Protein AF-A0A1B6YHH7-F1 (afdb_monomer_lite)

Sequence (111 aa):
MSAKMNKKPECFLWVDATYLRETAQTIGWHLHACLFELTMHTAETIGTIGFDQAVEMLARALETDRASARRAVLDLLDRGQLSREGDLLTLTAFGTSIVPDYSDWEPSLSA

Foldseek 3Di:
DDDPDPDDQDWDKAAAPVCLVVVCVVLHVVLSVLLVQLLVVCLVVQQKDFLQRSLVSCCVVVVHDSVVSNVSSVSCCVVVQWDDDPRMIGGPCRPPRIDTDRPVDDPPPDD

Structure (mmCIF, N/CA/C/O backbone):
data_AF-A0A1B6YHH7-F1
#
_entry.id   AF-A0A1B6YHH7-F1
#
loop_
_atom_site.group_PDB
_atom_site.id
_atom_site.type_symbol
_atom_site.label_atom_id
_atom_site.label_alt_id
_atom_site.label_comp_id
_atom_site.label_asym_id
_atom_site.label_entity_id
_atom_site.label_seq_id
_atom_site.pdbx_PDB_ins_code
_atom_site.Cartn_x
_atom_site.Cartn_y
_atom_site.Cartn_z
_atom_site.occupancy
_atom_site.B_iso_or_equiv
_atom_site.auth_seq_id
_atom_site.auth_comp_id
_atom_site.auth_asym_id
_atom_site.auth_atom_id
_atom_site.pdbx_PDB_model_num
ATOM 1 N N . MET A 1 1 ? 5.716 32.116 36.144 1.00 38.84 1 MET A N 1
ATOM 2 C CA . MET A 1 1 ? 4.598 31.729 35.257 1.00 38.84 1 MET A CA 1
ATOM 3 C C . MET A 1 1 ? 5.119 31.763 33.832 1.00 38.84 1 MET A C 1
ATOM 5 O O . MET A 1 1 ? 5.308 32.849 33.310 1.00 38.84 1 MET A O 1
ATOM 9 N N . SER A 1 2 ? 5.449 30.608 33.254 1.00 40.00 2 SER A N 1
ATOM 10 C CA . SER A 1 2 ? 5.831 30.506 31.840 1.00 40.00 2 SER A CA 1
ATOM 11 C C . SER A 1 2 ? 4.795 29.637 31.135 1.00 40.00 2 SER A C 1
ATOM 13 O O . SER A 1 2 ? 4.318 28.662 31.717 1.00 40.00 2 SER A O 1
ATOM 15 N N . ALA A 1 3 ? 4.368 30.081 29.959 1.00 43.94 3 ALA A N 1
ATOM 16 C CA . ALA A 1 3 ? 3.183 29.628 29.246 1.00 43.94 3 ALA A CA 1
ATOM 17 C C . ALA A 1 3 ? 3.141 28.101 29.052 1.00 43.94 3 ALA A C 1
ATOM 19 O O . ALA A 1 3 ? 4.078 27.516 28.512 1.00 43.94 3 ALA A O 1
ATOM 20 N N . LYS A 1 4 ? 2.027 27.460 29.442 1.00 49.53 4 LYS A N 1
ATOM 21 C CA . LYS A 1 4 ? 1.703 26.103 28.985 1.00 49.53 4 LYS A CA 1
ATOM 22 C C . LYS A 1 4 ? 1.460 26.186 27.481 1.00 49.53 4 LYS A C 1
ATOM 24 O O . LYS A 1 4 ? 0.471 26.753 27.025 1.00 49.53 4 LYS A O 1
ATOM 29 N N . MET A 1 5 ? 2.431 25.705 26.723 1.00 46.75 5 MET A N 1
ATOM 30 C CA . MET A 1 5 ? 2.416 25.702 25.272 1.00 46.75 5 MET A CA 1
ATOM 31 C C . MET A 1 5 ? 1.334 24.713 24.810 1.00 46.75 5 MET A C 1
ATOM 33 O O . MET A 1 5 ? 1.474 23.512 25.013 1.00 46.75 5 MET A O 1
ATOM 37 N N . ASN A 1 6 ? 0.255 25.224 24.209 1.00 52.47 6 ASN A N 1
ATOM 38 C CA . ASN A 1 6 ? -0.757 24.457 23.469 1.00 52.47 6 ASN A CA 1
ATOM 39 C C . ASN A 1 6 ? -0.134 23.840 22.197 1.00 52.47 6 ASN A C 1
ATOM 41 O O . ASN A 1 6 ? -0.514 24.185 21.077 1.00 52.47 6 ASN A O 1
ATOM 45 N N . LYS A 1 7 ? 0.868 22.968 22.333 1.00 59.38 7 LYS A N 1
ATOM 46 C CA . LYS A 1 7 ? 1.311 22.135 21.216 1.00 59.38 7 LYS A CA 1
ATOM 47 C C . LYS A 1 7 ? 0.377 20.933 21.146 1.00 59.38 7 LYS A C 1
ATOM 49 O O . LYS A 1 7 ? 0.243 20.202 22.122 1.00 59.38 7 LYS A O 1
ATOM 54 N N . LYS A 1 8 ? -0.301 20.766 20.007 1.00 57.84 8 LYS A N 1
ATOM 55 C CA . LYS A 1 8 ? -0.976 19.501 19.695 1.00 57.84 8 LYS A CA 1
ATOM 56 C C . LYS A 1 8 ? 0.068 18.378 19.813 1.00 57.84 8 LYS A C 1
ATOM 58 O O . LYS A 1 8 ? 1.195 18.617 19.374 1.00 57.84 8 LYS A O 1
ATOM 63 N N . PRO A 1 9 ? -0.270 17.223 20.409 1.00 59.50 9 PRO A N 1
ATOM 64 C CA . PRO A 1 9 ? 0.659 16.104 20.478 1.00 59.50 9 PRO A CA 1
ATOM 65 C C . PRO A 1 9 ? 1.093 15.736 19.057 1.00 59.50 9 PRO A C 1
ATOM 67 O O . PRO A 1 9 ? 0.257 15.617 18.158 1.00 59.50 9 PRO A O 1
ATOM 70 N N . GLU A 1 10 ? 2.404 15.652 18.852 1.00 62.56 10 GLU A N 1
ATOM 71 C CA . GLU A 1 10 ? 2.978 15.216 17.585 1.00 62.56 10 GLU A CA 1
ATOM 72 C C . GLU A 1 10 ? 2.730 13.707 17.474 1.00 62.56 10 GLU A C 1
ATOM 74 O O . GLU A 1 10 ? 3.070 12.945 18.374 1.00 62.56 10 GLU A O 1
ATOM 79 N N . CYS A 1 11 ? 2.054 13.288 16.405 1.00 69.94 11 CYS A N 1
ATOM 80 C CA . CYS A 1 11 ? 1.825 11.875 16.134 1.00 69.94 11 CYS A CA 1
ATOM 81 C C . CYS A 1 11 ? 3.136 11.266 15.644 1.00 69.94 11 CYS A C 1
ATOM 83 O O . CYS A 1 11 ? 3.684 11.734 14.643 1.00 69.94 11 CYS A O 1
ATOM 85 N N . PHE A 1 12 ? 3.610 10.207 16.293 1.00 76.75 12 PHE A N 1
ATOM 86 C CA . PHE A 1 12 ? 4.689 9.389 15.754 1.00 76.75 12 PHE A CA 1
ATOM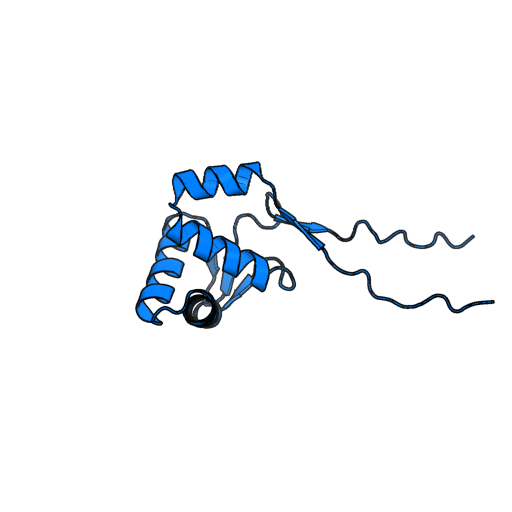 87 C C . PHE A 1 12 ? 4.122 8.058 15.267 1.00 76.75 12 PHE A C 1
ATOM 89 O O . PHE A 1 12 ? 3.170 7.522 15.827 1.00 76.75 12 PHE A O 1
ATOM 96 N N . LEU A 1 13 ? 4.652 7.548 14.157 1.00 82.44 13 LEU A N 1
ATOM 97 C CA . LEU A 1 13 ? 4.172 6.301 13.575 1.00 82.44 13 LEU A CA 1
ATOM 98 C C . LEU A 1 13 ? 5.010 5.147 14.122 1.00 82.44 13 LEU A C 1
ATOM 100 O O . LEU A 1 13 ? 6.193 5.030 13.799 1.00 82.44 13 LEU A O 1
ATOM 104 N N . TRP A 1 14 ? 4.404 4.297 14.945 1.00 87.31 14 TRP A N 1
ATOM 105 C CA . TRP A 1 14 ? 5.030 3.053 15.365 1.00 87.31 14 TRP A CA 1
ATOM 106 C C . TRP A 1 14 ? 4.828 1.986 14.288 1.00 87.31 14 TRP A C 1
ATOM 108 O O . TRP A 1 14 ? 3.718 1.800 13.785 1.00 87.31 14 TRP A O 1
ATOM 118 N N . VAL A 1 15 ? 5.902 1.278 13.937 1.00 89.12 15 VAL A N 1
ATOM 119 C CA . VAL A 1 15 ? 5.877 0.202 12.941 1.00 89.12 15 VAL A CA 1
ATOM 120 C C . VAL A 1 15 ? 6.618 -1.014 13.486 1.00 89.12 15 VAL A C 1
ATOM 122 O O . VAL A 1 15 ? 7.773 -0.909 13.905 1.00 89.12 15 VAL A O 1
ATOM 125 N N . ASP A 1 16 ? 5.975 -2.180 13.444 1.00 91.06 16 ASP A N 1
ATOM 126 C CA . ASP A 1 16 ? 6.583 -3.447 13.841 1.00 91.06 16 ASP A CA 1
ATOM 127 C C . ASP A 1 16 ? 7.704 -3.840 12.862 1.00 91.06 16 ASP A C 1
ATOM 129 O O . ASP A 1 16 ? 7.488 -4.106 11.675 1.00 91.06 16 ASP A O 1
ATOM 133 N N . ALA A 1 17 ? 8.932 -3.915 13.376 1.00 90.56 17 ALA A N 1
ATOM 134 C CA . ALA A 1 17 ? 10.104 -4.307 12.600 1.00 90.56 17 ALA A CA 1
ATOM 135 C C . ALA A 1 17 ? 10.016 -5.747 12.056 1.00 90.56 17 ALA A C 1
ATOM 137 O O . ALA A 1 17 ? 10.572 -6.043 10.994 1.00 90.56 17 ALA A O 1
ATOM 138 N N . THR A 1 18 ? 9.323 -6.647 12.760 1.00 92.88 18 THR A N 1
ATOM 139 C CA . THR A 1 18 ? 9.111 -8.034 12.320 1.00 92.88 18 THR A CA 1
ATOM 140 C C . THR A 1 18 ? 8.209 -8.061 11.097 1.00 92.88 18 THR A C 1
ATOM 142 O O . THR A 1 18 ? 8.575 -8.665 10.088 1.00 92.88 18 THR A O 1
ATOM 145 N N . TYR A 1 19 ? 7.102 -7.317 11.152 1.00 92.25 19 TYR A N 1
ATOM 146 C CA . TYR A 1 19 ? 6.188 -7.140 10.028 1.00 92.25 19 TYR A CA 1
ATOM 147 C C . TYR A 1 19 ? 6.903 -6.597 8.785 1.00 92.25 19 TYR A C 1
ATOM 149 O O . TYR A 1 19 ? 6.754 -7.170 7.705 1.00 92.25 19 TYR A O 1
ATOM 157 N N . LEU A 1 20 ? 7.729 -5.549 8.918 1.00 90.62 20 LEU A N 1
ATOM 158 C CA . LEU A 1 20 ? 8.488 -4.997 7.785 1.00 90.62 20 LEU A CA 1
ATOM 159 C C . LEU A 1 20 ? 9.380 -6.060 7.133 1.00 90.62 20 LEU A C 1
ATOM 161 O O . LEU A 1 20 ? 9.363 -6.253 5.916 1.00 90.62 20 LEU A O 1
ATOM 165 N N . ARG A 1 21 ? 10.133 -6.805 7.948 1.00 92.62 21 ARG A N 1
ATOM 166 C CA . ARG A 1 21 ? 11.041 -7.845 7.456 1.00 92.62 21 ARG A CA 1
ATOM 167 C C . ARG A 1 21 ? 10.294 -8.973 6.743 1.00 92.62 21 ARG A C 1
ATOM 169 O O . ARG A 1 21 ? 10.700 -9.379 5.656 1.00 92.62 21 ARG A O 1
ATOM 176 N N . GLU A 1 22 ? 9.237 -9.497 7.352 1.00 93.62 22 GLU A N 1
ATOM 177 C CA . GLU A 1 22 ? 8.463 -10.619 6.804 1.00 93.62 22 GLU A CA 1
ATOM 178 C C . GLU A 1 22 ? 7.715 -10.219 5.533 1.00 93.62 22 GLU A C 1
ATOM 180 O O . GLU A 1 22 ? 7.692 -10.966 4.548 1.00 93.62 22 GLU A O 1
ATOM 185 N N . THR A 1 23 ? 7.184 -8.999 5.506 1.00 93.81 23 THR A N 1
ATOM 186 C CA . THR A 1 23 ? 6.519 -8.454 4.326 1.00 93.81 23 THR A CA 1
ATOM 187 C C . THR A 1 23 ? 7.507 -8.322 3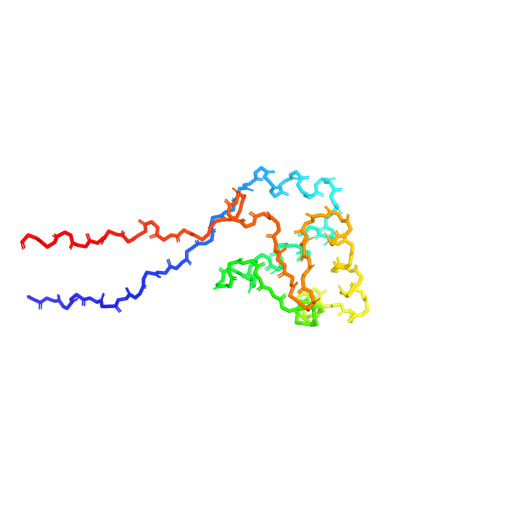.173 1.00 93.81 23 THR A C 1
ATOM 189 O O . THR A 1 23 ? 7.232 -8.829 2.087 1.00 93.81 23 THR A O 1
ATOM 192 N N . ALA A 1 24 ? 8.701 -7.760 3.404 1.00 94.19 24 ALA A N 1
ATOM 193 C CA . ALA A 1 24 ? 9.749 -7.661 2.383 1.00 94.19 24 ALA A CA 1
ATOM 194 C C . ALA A 1 24 ? 10.129 -9.019 1.773 1.00 94.19 24 ALA A C 1
ATOM 196 O O . ALA A 1 24 ? 10.304 -9.128 0.557 1.00 94.19 24 ALA A O 1
ATOM 197 N N . GLN A 1 25 ? 10.213 -10.064 2.601 1.00 95.12 25 GLN A N 1
ATOM 198 C CA . GLN A 1 25 ? 10.502 -11.431 2.155 1.00 95.12 25 GLN A CA 1
ATOM 199 C C . GLN A 1 25 ? 9.359 -12.041 1.333 1.00 95.12 25 GLN A C 1
ATOM 201 O O . GLN A 1 25 ? 9.612 -12.832 0.427 1.00 95.12 25 GLN A O 1
ATOM 206 N N . THR A 1 26 ? 8.115 -11.660 1.623 1.00 95.25 26 THR A N 1
ATOM 207 C CA . THR A 1 26 ? 6.914 -12.255 1.021 1.00 95.25 26 THR A CA 1
ATOM 208 C C . THR A 1 26 ? 6.520 -11.590 -0.297 1.00 95.25 26 THR A C 1
ATOM 210 O O . THR A 1 26 ? 6.182 -12.270 -1.270 1.00 95.25 26 THR A O 1
ATOM 213 N N . ILE A 1 27 ? 6.547 -10.256 -0.350 1.00 95.06 27 ILE A N 1
ATOM 214 C CA . ILE A 1 27 ? 6.085 -9.489 -1.519 1.00 95.06 27 ILE A CA 1
ATOM 215 C C . ILE A 1 27 ? 7.233 -9.011 -2.414 1.00 95.06 27 ILE A C 1
ATOM 217 O O . ILE A 1 27 ? 6.996 -8.549 -3.530 1.00 95.06 27 ILE A O 1
ATOM 221 N N . GLY A 1 28 ? 8.476 -9.172 -1.955 1.00 96.50 28 GLY A N 1
ATOM 222 C CA . GLY A 1 28 ? 9.676 -8.705 -2.634 1.00 96.50 28 GLY A CA 1
ATOM 223 C C . GLY A 1 28 ? 9.966 -7.224 -2.380 1.00 96.50 28 GLY A C 1
ATOM 224 O O . GLY A 1 28 ? 9.083 -6.424 -2.073 1.00 96.50 28 GLY A O 1
ATOM 225 N N . TRP A 1 29 ? 11.236 -6.848 -2.548 1.00 94.44 29 TRP A N 1
ATOM 226 C CA . TRP A 1 29 ? 11.748 -5.526 -2.168 1.00 94.44 29 TRP A CA 1
ATOM 227 C C . TRP A 1 29 ? 11.075 -4.351 -2.876 1.00 94.44 29 TRP A C 1
ATOM 229 O O . TRP A 1 29 ? 10.865 -3.316 -2.253 1.00 94.44 29 TRP A O 1
ATOM 239 N N . HIS A 1 30 ? 10.709 -4.508 -4.150 1.00 94.94 30 HIS A N 1
ATOM 240 C CA . HIS A 1 30 ? 10.049 -3.437 -4.895 1.00 94.94 30 HIS A CA 1
ATOM 241 C C . HIS A 1 30 ? 8.664 -3.114 -4.317 1.00 94.94 30 HIS A C 1
ATOM 243 O O . HIS A 1 30 ? 8.399 -1.969 -3.967 1.00 94.94 30 HIS A O 1
ATOM 249 N N . LEU A 1 31 ? 7.803 -4.124 -4.150 1.00 96.94 31 LEU A N 1
ATOM 250 C CA . LEU A 1 31 ? 6.469 -3.912 -3.583 1.00 96.94 31 LEU A CA 1
ATOM 251 C C . LEU A 1 31 ? 6.536 -3.500 -2.110 1.00 96.94 31 LEU A C 1
ATOM 253 O O . LEU A 1 31 ? 5.716 -2.702 -1.670 1.00 96.94 31 LEU A O 1
ATOM 257 N N . HIS A 1 32 ? 7.536 -3.977 -1.366 1.00 96.56 32 HIS A N 1
ATOM 258 C CA . HIS A 1 32 ? 7.791 -3.503 -0.009 1.00 96.56 32 HIS A CA 1
ATOM 259 C C . HIS A 1 32 ? 8.141 -2.012 0.032 1.00 96.56 32 HIS A C 1
ATOM 261 O O . HIS A 1 32 ? 7.611 -1.300 0.878 1.00 96.56 32 HIS A O 1
ATOM 267 N N . ALA A 1 33 ? 8.974 -1.514 -0.888 1.00 95.88 33 ALA A N 1
ATOM 268 C CA . ALA A 1 33 ? 9.251 -0.082 -0.987 1.00 95.88 33 ALA A CA 1
ATOM 269 C C . ALA A 1 33 ? 7.970 0.718 -1.282 1.00 95.88 33 ALA A C 1
ATOM 271 O O . ALA A 1 33 ? 7.692 1.693 -0.593 1.00 95.88 33 ALA A O 1
ATOM 272 N N . CYS A 1 34 ? 7.133 0.256 -2.219 1.00 97.56 34 CYS A N 1
ATOM 273 C CA . CYS A 1 34 ? 5.834 0.882 -2.493 1.00 97.56 34 CYS A CA 1
ATOM 274 C C . CYS A 1 34 ? 4.926 0.916 -1.251 1.00 97.56 34 CYS A C 1
ATOM 276 O O . CYS A 1 34 ? 4.313 1.937 -0.947 1.00 97.56 34 CYS A O 1
ATOM 278 N N . LEU A 1 35 ? 4.834 -0.197 -0.522 1.00 96.69 35 LEU A N 1
ATOM 279 C CA . LEU A 1 35 ? 4.030 -0.293 0.695 1.00 96.69 35 LEU A CA 1
ATOM 280 C C . LEU A 1 35 ? 4.552 0.630 1.803 1.00 96.69 35 LEU A C 1
ATOM 282 O O . LEU A 1 35 ? 3.758 1.243 2.516 1.00 96.69 35 LEU A O 1
ATOM 286 N N . PHE A 1 36 ? 5.872 0.745 1.933 1.00 94.38 36 PHE A N 1
ATOM 287 C CA . PHE A 1 36 ? 6.509 1.638 2.892 1.00 94.38 36 PHE A CA 1
ATOM 288 C C . PHE A 1 36 ? 6.210 3.110 2.576 1.00 94.38 36 PHE A C 1
ATOM 290 O O . PHE A 1 36 ? 5.781 3.840 3.465 1.00 94.38 36 PHE A O 1
ATOM 297 N N . GLU A 1 37 ? 6.323 3.529 1.313 1.00 95.75 37 GLU A N 1
ATOM 298 C CA . GLU A 1 37 ? 5.950 4.888 0.892 1.00 95.75 37 GLU A CA 1
ATOM 299 C C . GLU A 1 37 ? 4.479 5.194 1.202 1.00 95.75 37 GLU A C 1
ATOM 301 O O . GLU A 1 37 ? 4.157 6.220 1.803 1.00 95.75 37 GLU A O 1
ATOM 306 N N . LEU A 1 38 ? 3.569 4.269 0.874 1.00 95.81 38 LEU A N 1
ATOM 307 C CA . LEU A 1 38 ? 2.151 4.412 1.218 1.00 95.81 38 LEU A CA 1
ATOM 308 C C . LEU A 1 38 ? 1.943 4.518 2.728 1.00 95.81 38 LEU A C 1
ATOM 310 O O . LEU A 1 38 ? 1.150 5.344 3.169 1.00 95.81 38 LEU A O 1
ATOM 314 N N . THR A 1 39 ? 2.671 3.739 3.525 1.00 93.94 39 THR A N 1
ATOM 315 C CA . THR A 1 39 ? 2.598 3.790 4.991 1.00 93.94 39 THR A CA 1
ATOM 316 C C . THR A 1 39 ? 2.978 5.171 5.519 1.00 93.94 39 THR A C 1
ATOM 318 O O . THR A 1 39 ? 2.225 5.764 6.290 1.00 93.94 39 THR A O 1
ATOM 321 N N . MET A 1 40 ? 4.105 5.719 5.061 1.00 90.31 40 MET A N 1
ATOM 322 C CA . MET A 1 40 ? 4.590 7.027 5.505 1.00 90.31 40 MET A CA 1
ATOM 323 C C . MET A 1 40 ? 3.635 8.158 5.112 1.00 90.31 40 MET A C 1
ATOM 325 O O . MET A 1 40 ? 3.359 9.046 5.917 1.00 90.31 40 MET A O 1
ATOM 329 N N . HIS A 1 41 ? 3.078 8.107 3.903 1.00 91.00 41 HIS A N 1
ATOM 330 C CA . HIS A 1 41 ? 2.175 9.140 3.396 1.00 91.00 41 HIS A CA 1
ATOM 331 C C . HIS A 1 41 ? 0.741 9.059 3.931 1.00 91.00 41 HIS A C 1
ATOM 333 O O . HIS A 1 41 ? 0.005 10.040 3.841 1.00 91.00 41 HIS A O 1
ATOM 339 N N . THR A 1 42 ? 0.337 7.916 4.485 1.00 91.00 42 THR A N 1
ATOM 340 C CA . THR A 1 42 ? -1.008 7.709 5.048 1.00 91.00 42 THR A CA 1
ATOM 341 C C . THR A 1 42 ? -1.029 7.682 6.574 1.00 91.00 42 THR A C 1
ATOM 343 O O . THR A 1 42 ? -2.071 7.417 7.172 1.00 91.00 42 THR A O 1
ATOM 346 N N . ALA A 1 43 ? 0.097 7.997 7.224 1.00 86.12 43 ALA A N 1
ATOM 347 C CA . ALA A 1 43 ? 0.214 8.081 8.679 1.00 86.12 43 ALA A CA 1
ATOM 348 C C . ALA A 1 43 ? -0.873 8.972 9.305 1.00 86.12 43 ALA A C 1
ATOM 350 O O . ALA A 1 43 ? -1.553 8.569 10.246 1.00 86.12 43 ALA A O 1
ATOM 351 N N . GLU A 1 44 ? -1.092 10.156 8.729 1.00 83.62 44 GLU A N 1
ATOM 352 C CA . GLU A 1 44 ? -2.071 11.136 9.218 1.00 83.62 44 GLU A CA 1
ATOM 353 C C . GLU A 1 44 ? -3.525 10.778 8.867 1.00 83.62 44 GLU A C 1
ATOM 355 O O . GLU A 1 44 ? -4.458 11.287 9.488 1.00 83.62 44 GLU A O 1
ATOM 360 N N . THR A 1 45 ? -3.731 9.897 7.885 1.00 88.31 45 THR A N 1
ATOM 361 C CA . THR A 1 45 ? -5.050 9.439 7.417 1.00 88.31 45 THR A CA 1
ATOM 362 C C . THR A 1 45 ? -5.370 8.018 7.877 1.00 88.31 45 THR A C 1
ATOM 364 O O . THR A 1 45 ? -6.293 7.391 7.353 1.00 88.31 45 THR A O 1
ATOM 367 N N . ILE A 1 46 ? -4.623 7.501 8.860 1.00 88.50 46 ILE A N 1
ATOM 368 C CA . ILE A 1 46 ? -4.819 6.174 9.462 1.00 88.50 46 ILE A CA 1
ATOM 369 C C . ILE A 1 46 ? -4.834 5.078 8.381 1.00 88.50 46 ILE A C 1
ATOM 371 O O . ILE A 1 46 ? -5.713 4.219 8.329 1.00 88.50 46 ILE A O 1
ATOM 375 N N . GLY A 1 47 ? -3.876 5.142 7.460 1.00 92.25 47 GLY A N 1
ATOM 376 C CA . GLY A 1 47 ? -3.701 4.113 6.442 1.00 92.25 47 GLY A CA 1
ATOM 377 C C . GLY A 1 47 ? -4.646 4.207 5.258 1.00 92.25 47 GLY A C 1
ATOM 378 O O . GLY A 1 47 ? -4.764 3.229 4.526 1.00 92.25 47 GLY A O 1
ATOM 379 N N . THR A 1 48 ? -5.334 5.334 5.060 1.00 96.19 48 THR A N 1
ATOM 380 C CA . THR A 1 48 ? -6.298 5.490 3.961 1.00 96.19 48 THR A CA 1
ATOM 381 C C . THR A 1 48 ? -5.825 6.467 2.886 1.00 96.19 48 THR A C 1
ATOM 383 O O . THR A 1 48 ? -5.225 7.501 3.186 1.00 96.19 48 THR A O 1
ATOM 386 N N . ILE A 1 49 ? -6.084 6.148 1.614 1.00 97.50 49 ILE A N 1
ATOM 387 C CA . ILE A 1 49 ? -5.715 6.978 0.453 1.00 97.50 49 ILE A CA 1
ATOM 388 C C . ILE A 1 49 ? -6.595 6.657 -0.761 1.00 97.50 49 ILE A C 1
ATOM 390 O O . ILE A 1 49 ? -6.994 5.514 -0.954 1.00 97.50 49 ILE A O 1
ATOM 394 N N . GLY A 1 50 ? -6.903 7.643 -1.608 1.00 98.31 50 GLY A N 1
ATOM 395 C CA . GLY A 1 50 ? -7.595 7.384 -2.880 1.00 98.31 50 GLY A CA 1
ATOM 396 C C . GLY A 1 50 ? -6.710 6.615 -3.870 1.00 98.31 50 GLY A C 1
ATOM 397 O O . GLY A 1 50 ? -5.495 6.816 -3.898 1.00 98.31 50 GLY A O 1
ATOM 398 N N . PHE A 1 51 ? -7.288 5.763 -4.717 1.00 98.38 51 PHE A N 1
ATOM 399 C CA . PHE A 1 51 ? -6.534 4.911 -5.644 1.00 98.38 51 PHE A CA 1
ATOM 400 C C . PHE A 1 51 ? -5.658 5.738 -6.586 1.00 98.38 51 PHE A C 1
ATOM 402 O O . PHE A 1 51 ? -4.452 5.513 -6.676 1.00 98.38 51 PHE A O 1
ATOM 409 N N . ASP A 1 52 ? -6.238 6.731 -7.261 1.00 98.25 52 ASP A N 1
ATOM 410 C CA . ASP A 1 52 ? -5.485 7.576 -8.193 1.00 98.25 52 ASP A CA 1
ATOM 411 C C . ASP A 1 52 ? -4.430 8.439 -7.489 1.00 98.25 52 ASP A C 1
ATOM 413 O O . ASP A 1 52 ? -3.386 8.731 -8.082 1.00 98.25 52 ASP A O 1
ATOM 417 N N . GLN A 1 53 ? -4.676 8.807 -6.227 1.00 98.19 53 GLN A N 1
ATOM 418 C CA . GLN A 1 53 ? -3.717 9.527 -5.393 1.00 98.19 53 GLN A CA 1
ATOM 419 C C . GLN A 1 53 ? -2.535 8.630 -5.011 1.00 98.19 53 GLN A C 1
ATOM 421 O O . GLN A 1 53 ? -1.392 9.060 -5.139 1.00 98.19 53 GLN A O 1
ATOM 426 N N . ALA A 1 54 ? -2.787 7.380 -4.612 1.00 98.38 54 ALA A N 1
ATOM 427 C CA . ALA A 1 54 ? -1.747 6.395 -4.319 1.00 98.38 54 ALA A CA 1
ATOM 428 C C . ALA A 1 54 ? -0.853 6.142 -5.539 1.00 98.38 54 ALA A C 1
ATOM 430 O O . ALA A 1 54 ? 0.370 6.123 -5.422 1.00 98.38 54 ALA A O 1
ATOM 431 N N . VAL A 1 55 ? -1.455 6.012 -6.725 1.00 98.62 55 VAL A N 1
ATOM 432 C CA . VAL A 1 55 ? -0.717 5.828 -7.981 1.00 98.62 55 VAL A CA 1
ATOM 433 C C . VAL A 1 55 ? 0.178 7.028 -8.292 1.00 98.62 55 VAL A C 1
ATOM 435 O O . VAL A 1 55 ? 1.350 6.846 -8.611 1.00 98.62 55 VAL A O 1
ATOM 438 N N . GLU A 1 56 ? -0.352 8.249 -8.202 1.00 98.25 56 GLU A N 1
ATOM 439 C CA . GLU A 1 56 ? 0.425 9.468 -8.461 1.00 98.25 56 GLU A CA 1
ATOM 440 C C . GLU A 1 56 ? 1.569 9.639 -7.455 1.00 98.25 56 GLU A C 1
ATOM 442 O O . GLU A 1 56 ? 2.687 9.994 -7.823 1.00 98.25 56 GLU A O 1
ATOM 447 N N . MET A 1 57 ? 1.294 9.360 -6.184 1.00 97.31 57 MET A N 1
ATOM 448 C CA . MET A 1 57 ? 2.270 9.444 -5.108 1.00 97.31 57 MET A CA 1
ATOM 449 C C . MET A 1 57 ? 3.417 8.454 -5.321 1.00 97.31 57 MET A C 1
ATOM 451 O O . MET A 1 57 ? 4.572 8.860 -5.271 1.00 97.31 57 MET A O 1
ATOM 455 N N . LEU A 1 58 ? 3.119 7.189 -5.633 1.00 98.31 58 LEU A N 1
ATOM 456 C CA . LEU A 1 58 ? 4.146 6.183 -5.913 1.00 98.31 58 LEU A CA 1
ATOM 457 C C . LEU A 1 58 ? 4.965 6.511 -7.162 1.00 98.31 58 LEU A C 1
ATOM 459 O O . LEU A 1 58 ? 6.181 6.341 -7.146 1.00 98.31 58 LEU A O 1
ATOM 463 N N . ALA A 1 59 ? 4.323 7.004 -8.225 1.00 98.25 59 ALA A N 1
ATOM 464 C CA . ALA A 1 59 ? 5.026 7.430 -9.433 1.00 98.25 59 ALA A CA 1
ATOM 465 C C . ALA A 1 59 ? 6.076 8.508 -9.116 1.00 98.25 59 ALA A C 1
ATOM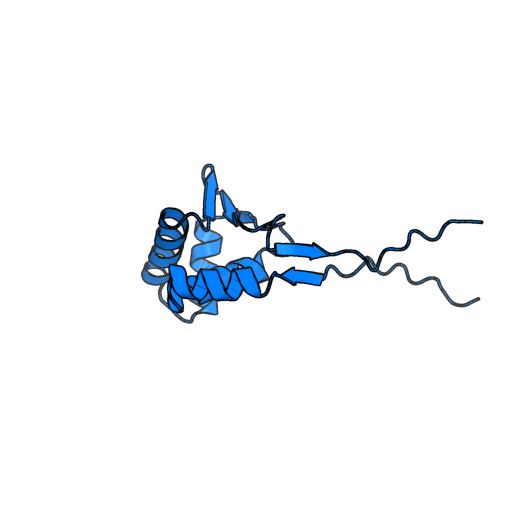 467 O O . ALA A 1 59 ? 7.204 8.443 -9.596 1.00 98.25 59 ALA A O 1
ATOM 468 N N . ARG A 1 60 ? 5.726 9.467 -8.249 1.00 97.06 60 ARG A N 1
ATOM 469 C CA . ARG A 1 60 ? 6.638 10.532 -7.812 1.00 97.06 60 ARG A CA 1
ATOM 470 C C . ARG A 1 60 ? 7.713 10.036 -6.853 1.00 97.06 60 ARG A C 1
ATOM 472 O O . ARG A 1 60 ? 8.881 10.313 -7.089 1.00 97.06 60 ARG A O 1
ATOM 479 N N . ALA A 1 61 ? 7.326 9.329 -5.794 1.00 96.00 61 ALA A N 1
ATOM 480 C CA . ALA A 1 61 ? 8.239 8.889 -4.740 1.00 96.00 61 ALA A CA 1
ATOM 481 C C . ALA A 1 61 ? 9.304 7.916 -5.264 1.00 96.00 61 ALA A C 1
ATOM 483 O O . ALA A 1 61 ? 10.450 7.958 -4.831 1.00 96.00 61 ALA A O 1
ATOM 484 N N . LEU A 1 62 ? 8.933 7.065 -6.226 1.00 95.69 62 LEU A N 1
ATOM 485 C CA . LEU A 1 62 ? 9.813 6.044 -6.795 1.00 95.69 62 LEU A CA 1
ATOM 486 C C . LEU A 1 62 ? 10.369 6.422 -8.174 1.00 95.69 62 LEU A C 1
ATOM 488 O O . LEU A 1 62 ? 10.935 5.561 -8.846 1.00 95.69 62 LEU A O 1
ATOM 492 N N . GLU A 1 63 ? 10.172 7.672 -8.606 1.00 96.81 63 GLU A N 1
ATOM 493 C CA . GLU A 1 63 ? 10.628 8.198 -9.901 1.00 96.81 63 GLU A CA 1
ATOM 494 C C . GLU A 1 63 ? 10.286 7.268 -11.084 1.00 96.81 63 GLU A C 1
ATOM 496 O O . GLU A 1 63 ? 11.095 7.011 -11.978 1.00 96.81 63 GLU A O 1
ATOM 501 N N . THR A 1 64 ? 9.065 6.730 -11.082 1.00 96.81 64 THR A N 1
ATOM 502 C CA . THR A 1 64 ? 8.580 5.765 -12.075 1.00 96.81 64 THR A CA 1
ATOM 503 C C . THR A 1 64 ? 7.363 6.298 -12.824 1.00 96.81 64 THR A C 1
ATOM 505 O O . THR A 1 64 ? 6.740 7.288 -12.440 1.00 96.81 64 THR A O 1
ATOM 508 N N . ASP A 1 65 ? 7.002 5.652 -13.928 1.00 98.25 65 ASP A N 1
ATOM 509 C CA . ASP A 1 65 ? 5.825 6.044 -14.690 1.00 98.25 65 ASP A CA 1
ATOM 510 C C . ASP A 1 65 ? 4.515 5.626 -13.990 1.00 98.25 65 ASP A C 1
ATOM 512 O O . ASP A 1 65 ? 4.454 4.701 -13.171 1.00 98.25 65 ASP A O 1
ATOM 516 N N . ARG A 1 66 ? 3.418 6.301 -14.353 1.00 98.25 66 ARG A N 1
ATOM 517 C CA . ARG A 1 66 ? 2.095 6.069 -13.758 1.00 98.25 66 ARG A CA 1
ATOM 518 C C . ARG A 1 66 ? 1.576 4.644 -13.988 1.00 98.25 66 ARG A C 1
ATOM 520 O O . ARG A 1 66 ? 0.823 4.136 -13.160 1.00 98.25 66 ARG A O 1
ATOM 527 N N . ALA A 1 67 ? 1.933 3.990 -15.095 1.00 98.31 67 ALA A N 1
ATOM 528 C CA . ALA A 1 67 ? 1.483 2.629 -15.382 1.00 98.31 67 ALA A CA 1
ATOM 529 C C . ALA A 1 67 ? 2.191 1.608 -14.480 1.00 98.31 67 ALA A C 1
ATOM 531 O O . ALA A 1 67 ? 1.534 0.716 -13.937 1.00 98.31 67 ALA A O 1
ATOM 532 N N . SER A 1 68 ? 3.492 1.783 -14.263 1.00 98.00 68 SER A N 1
ATOM 533 C CA . SER A 1 68 ? 4.307 1.000 -13.335 1.00 98.00 68 SER A CA 1
ATOM 534 C C . SER A 1 68 ? 3.825 1.176 -11.893 1.00 98.00 68 SER A C 1
ATOM 536 O O . SER A 1 68 ? 3.536 0.186 -11.218 1.00 98.00 68 SER A O 1
ATOM 538 N N . ALA A 1 69 ? 3.594 2.417 -11.452 1.00 98.56 69 ALA A N 1
ATOM 539 C CA . ALA A 1 69 ? 3.016 2.699 -10.137 1.00 98.56 69 ALA A CA 1
ATOM 540 C C . ALA A 1 69 ? 1.612 2.091 -9.969 1.00 98.56 69 ALA A C 1
ATOM 542 O O . ALA A 1 69 ? 1.314 1.461 -8.954 1.00 98.56 69 ALA A O 1
ATOM 543 N N . ARG A 1 70 ? 0.752 2.202 -10.991 1.00 98.69 70 ARG A N 1
ATOM 544 C CA . ARG A 1 70 ? -0.583 1.583 -10.988 1.00 98.69 70 ARG A CA 1
ATOM 545 C C . ARG A 1 70 ? -0.507 0.074 -10.835 1.00 98.69 70 ARG A C 1
ATOM 547 O O . ARG A 1 70 ? -1.305 -0.498 -10.098 1.00 98.69 70 ARG A O 1
ATOM 554 N N . ARG A 1 71 ? 0.433 -0.572 -11.524 1.00 98.69 71 ARG A N 1
ATOM 555 C CA . ARG A 1 71 ? 0.643 -2.012 -11.396 1.00 98.69 71 ARG A CA 1
ATOM 556 C C . ARG A 1 71 ? 1.086 -2.387 -9.987 1.00 98.69 71 ARG A C 1
ATOM 558 O O . ARG A 1 71 ? 0.512 -3.313 -9.434 1.00 98.69 71 ARG A O 1
ATOM 565 N N . ALA A 1 72 ? 1.993 -1.627 -9.377 1.00 98.50 72 ALA A N 1
ATOM 566 C CA . ALA A 1 72 ? 2.399 -1.866 -7.994 1.00 98.50 72 ALA A CA 1
ATOM 567 C C . ALA A 1 72 ? 1.219 -1.786 -7.006 1.00 98.50 72 ALA A C 1
ATOM 569 O O . ALA A 1 72 ? 1.086 -2.658 -6.152 1.00 98.50 72 ALA A O 1
ATOM 570 N N . VAL A 1 73 ? 0.320 -0.802 -7.146 1.00 98.56 73 VAL A N 1
ATOM 571 C CA . VAL A 1 73 ? -0.897 -0.715 -6.309 1.00 98.56 73 VAL A CA 1
ATOM 572 C C . VAL A 1 73 ? -1.795 -1.942 -6.495 1.00 98.56 73 VAL A C 1
ATOM 574 O O . VAL A 1 73 ? -2.308 -2.487 -5.520 1.00 98.56 73 VAL A O 1
ATOM 577 N N . LEU A 1 74 ? -1.983 -2.395 -7.737 1.00 98.62 74 LEU A N 1
ATOM 578 C CA . LEU A 1 74 ? -2.783 -3.589 -8.033 1.00 98.62 74 LEU A CA 1
ATOM 579 C C . LEU A 1 74 ? -2.139 -4.867 -7.479 1.00 98.62 74 LEU A C 1
ATOM 581 O O . LEU A 1 74 ? -2.842 -5.698 -6.914 1.00 98.62 74 LEU A O 1
ATOM 585 N N . ASP A 1 75 ? -0.819 -4.999 -7.577 1.00 98.50 75 ASP A N 1
ATOM 586 C CA . ASP A 1 75 ? -0.086 -6.142 -7.030 1.00 98.50 75 ASP A CA 1
ATOM 587 C C . ASP A 1 75 ? -0.130 -6.151 -5.487 1.00 98.50 75 ASP A C 1
ATOM 589 O O . ASP A 1 75 ? -0.190 -7.214 -4.871 1.00 98.50 75 ASP A O 1
ATOM 593 N N . LEU A 1 76 ? -0.143 -4.982 -4.834 1.00 98.44 76 LEU A N 1
ATOM 594 C CA . LEU A 1 76 ? -0.333 -4.869 -3.380 1.00 98.44 76 LEU A CA 1
ATOM 595 C C . LEU A 1 76 ? -1.752 -5.259 -2.936 1.00 98.44 76 LEU A C 1
ATOM 597 O O . LEU A 1 76 ? -1.904 -5.872 -1.877 1.00 98.44 76 LEU A O 1
ATOM 601 N N . LEU A 1 77 ? -2.772 -4.939 -3.741 1.00 98.38 77 LEU A N 1
ATOM 602 C CA . LEU A 1 77 ? -4.149 -5.404 -3.529 1.00 98.38 77 LEU A CA 1
ATOM 603 C C . LEU A 1 77 ? -4.246 -6.929 -3.650 1.00 98.38 77 LEU A C 1
ATOM 605 O O . LEU A 1 77 ? -4.809 -7.577 -2.772 1.00 98.38 77 LEU A O 1
ATOM 609 N N . ASP A 1 78 ? -3.656 -7.506 -4.698 1.00 98.12 78 ASP A N 1
ATOM 610 C CA . ASP A 1 78 ? -3.639 -8.959 -4.922 1.00 98.12 78 ASP A CA 1
ATOM 611 C C . ASP A 1 78 ? -2.944 -9.713 -3.774 1.00 98.12 78 ASP A C 1
ATOM 613 O O . ASP A 1 78 ? -3.388 -10.774 -3.338 1.00 98.12 78 ASP A O 1
ATOM 617 N N . ARG A 1 79 ? -1.894 -9.114 -3.200 1.00 97.00 79 ARG A N 1
ATOM 618 C CA . ARG A 1 79 ? -1.142 -9.658 -2.055 1.00 97.00 79 ARG A CA 1
ATOM 619 C C . ARG A 1 79 ? -1.755 -9.344 -0.687 1.00 97.00 79 ARG A C 1
ATOM 621 O O . ARG A 1 79 ? -1.120 -9.619 0.333 1.00 97.00 79 ARG A O 1
ATOM 628 N N . GLY A 1 80 ? -2.944 -8.742 -0.646 1.00 96.62 80 GLY A N 1
ATOM 629 C CA . GLY A 1 80 ? -3.674 -8.448 0.590 1.00 96.62 80 GLY A CA 1
ATOM 630 C C . GLY A 1 80 ? -3.008 -7.416 1.505 1.00 96.62 80 GLY A C 1
ATOM 631 O O . GLY A 1 80 ? -3.332 -7.346 2.689 1.00 96.62 80 GLY A O 1
ATOM 632 N N . GLN A 1 81 ? -2.070 -6.622 0.984 1.00 97.19 81 GLN A N 1
ATOM 633 C CA . GLN A 1 81 ? -1.436 -5.526 1.732 1.00 97.19 81 GLN A CA 1
ATOM 634 C C . GLN A 1 81 ? -2.316 -4.270 1.749 1.00 97.19 81 GLN A C 1
ATOM 636 O O . GLN A 1 81 ? -2.199 -3.414 2.625 1.00 97.19 81 GLN A O 1
ATOM 641 N N . LEU A 1 82 ? -3.219 -4.178 0.773 1.00 97.88 82 LEU A N 1
ATOM 642 C CA . LEU A 1 82 ? -4.248 -3.157 0.669 1.00 97.88 82 LEU A CA 1
ATOM 643 C C . LEU A 1 82 ? -5.618 -3.831 0.570 1.00 97.88 82 LEU A C 1
ATOM 645 O O . LEU A 1 82 ? -5.750 -4.899 -0.029 1.00 97.88 82 LEU A O 1
ATOM 649 N N . SER A 1 83 ? -6.645 -3.173 1.091 1.00 97.81 83 SER A N 1
ATOM 650 C CA . SER A 1 83 ? -8.039 -3.410 0.721 1.00 97.81 83 SER A CA 1
ATOM 651 C C . SER A 1 83 ? -8.574 -2.220 -0.077 1.00 97.81 83 SER A C 1
ATOM 653 O O . SER A 1 83 ? -7.996 -1.131 -0.048 1.00 97.81 83 SER A O 1
ATOM 655 N N . ARG A 1 84 ? -9.656 -2.430 -0.836 1.00 97.94 84 ARG A N 1
ATOM 656 C CA . ARG A 1 84 ? -10.274 -1.389 -1.664 1.00 97.94 84 ARG A CA 1
ATOM 657 C C . ARG A 1 84 ? -11.788 -1.369 -1.505 1.00 97.94 84 ARG A C 1
ATOM 659 O O . ARG A 1 84 ? -12.442 -2.381 -1.743 1.00 97.94 84 ARG A O 1
ATOM 666 N N . GLU A 1 85 ? -12.332 -0.188 -1.234 1.00 97.62 85 GLU A N 1
ATOM 667 C CA . GLU A 1 85 ? -13.767 0.099 -1.216 1.00 97.62 85 GLU A CA 1
ATOM 668 C C . GLU A 1 85 ? -14.060 1.298 -2.126 1.00 97.62 85 GLU A C 1
ATOM 670 O O . GLU A 1 85 ? -13.745 2.447 -1.816 1.00 97.62 85 GLU A O 1
ATOM 675 N N . GLY A 1 86 ? -14.635 1.038 -3.303 1.00 95.81 86 GLY A N 1
ATOM 676 C CA . GLY A 1 86 ? -14.801 2.076 -4.322 1.00 95.81 86 GLY A CA 1
ATOM 677 C C . GLY A 1 86 ? -13.447 2.618 -4.791 1.00 95.81 86 GLY A C 1
ATOM 678 O O . GLY A 1 86 ? -12.654 1.877 -5.374 1.00 95.81 86 GLY A O 1
ATOM 679 N N . ASP A 1 87 ? -13.183 3.904 -4.563 1.00 96.56 87 ASP A N 1
ATOM 680 C CA . ASP A 1 87 ? -11.882 4.526 -4.857 1.00 96.56 87 ASP A CA 1
ATOM 681 C C . ASP A 1 87 ? -10.933 4.568 -3.652 1.00 96.56 87 ASP A C 1
ATOM 683 O O . ASP A 1 87 ? -9.753 4.861 -3.810 1.00 96.56 87 ASP A O 1
ATOM 687 N N . LEU A 1 88 ? -11.417 4.251 -2.451 1.00 98.00 88 LEU A N 1
ATOM 688 C CA . LEU A 1 88 ? -10.610 4.306 -1.242 1.00 98.00 88 LEU A CA 1
ATOM 689 C C . LEU A 1 88 ? -9.785 3.026 -1.089 1.00 98.00 88 LEU A C 1
ATOM 691 O O . LEU A 1 88 ? -10.314 1.918 -1.199 1.00 98.00 88 LEU A O 1
ATOM 695 N N . LEU A 1 89 ? -8.496 3.190 -0.818 1.00 98.38 89 LEU A N 1
ATOM 696 C CA . LEU A 1 89 ? -7.574 2.141 -0.408 1.00 98.38 89 LEU A CA 1
ATOM 697 C C . LEU A 1 89 ? -7.300 2.252 1.087 1.00 98.38 89 LEU A C 1
ATOM 699 O O . LEU A 1 89 ? -7.099 3.358 1.590 1.00 98.38 89 LEU A O 1
ATOM 703 N N . THR A 1 90 ? -7.213 1.104 1.752 1.00 97.62 90 THR A N 1
ATOM 704 C CA . THR A 1 90 ? -6.837 1.005 3.165 1.00 97.62 90 THR A CA 1
ATOM 705 C C . THR A 1 90 ? -5.671 0.036 3.317 1.00 97.62 90 THR A C 1
ATOM 707 O O . THR A 1 90 ? -5.724 -1.085 2.811 1.00 97.62 90 THR A O 1
ATOM 710 N N . LEU A 1 91 ? -4.616 0.446 4.019 1.00 96.00 91 LEU A N 1
ATOM 711 C CA . LEU A 1 91 ? -3.515 -0.433 4.404 1.00 96.00 91 LEU A CA 1
ATOM 712 C C . LEU A 1 91 ? -3.996 -1.442 5.450 1.00 96.00 91 LEU A C 1
ATOM 714 O O . LEU A 1 91 ? -4.474 -1.063 6.517 1.00 96.00 91 LEU A O 1
ATOM 718 N N . THR A 1 92 ? -3.826 -2.734 5.177 1.00 95.19 92 THR A N 1
ATOM 719 C CA . THR A 1 92 ? -4.343 -3.804 6.050 1.00 95.19 92 THR A CA 1
ATOM 720 C C . THR A 1 92 ? -3.570 -3.946 7.362 1.00 95.19 92 THR A C 1
ATOM 722 O O . THR A 1 92 ? -4.097 -4.478 8.336 1.00 95.19 92 THR A O 1
ATOM 725 N N . ALA A 1 93 ? -2.339 -3.437 7.408 1.00 91.38 93 ALA A N 1
ATOM 726 C CA . ALA A 1 93 ? -1.484 -3.455 8.589 1.00 91.38 93 ALA A CA 1
ATOM 727 C C . ALA A 1 93 ? -1.735 -2.302 9.580 1.00 91.38 93 ALA A C 1
ATOM 729 O O . ALA A 1 93 ? -1.166 -2.309 10.676 1.00 91.38 93 ALA A O 1
ATOM 730 N N . PHE A 1 94 ? -2.570 -1.313 9.238 1.00 89.12 94 PHE A N 1
ATOM 731 C CA . PHE A 1 94 ? -2.926 -0.250 10.182 1.00 89.12 94 PHE A CA 1
ATOM 732 C C . PHE A 1 94 ? -3.776 -0.789 11.339 1.00 89.12 94 PHE A C 1
ATOM 734 O O . PHE A 1 94 ? -4.715 -1.558 11.144 1.00 89.12 94 PHE A O 1
ATOM 741 N N . GLY A 1 95 ? -3.440 -0.380 12.563 1.00 85.19 95 GLY A N 1
ATOM 7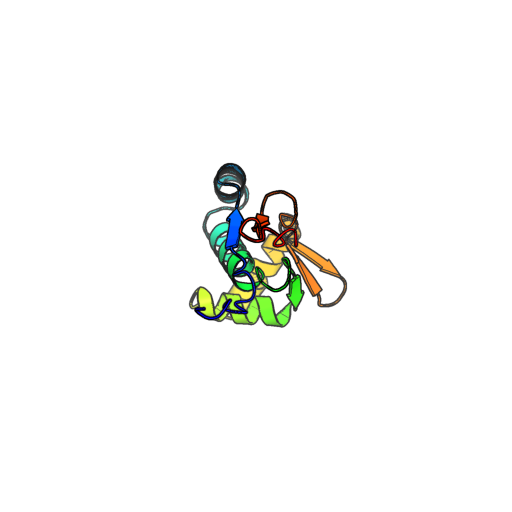42 C CA . GLY A 1 95 ? -4.071 -0.845 13.800 1.00 85.19 95 GLY A CA 1
ATOM 743 C C . GLY A 1 95 ? -3.567 -2.202 14.304 1.00 85.19 95 GLY A C 1
ATOM 744 O O . GLY A 1 95 ? -3.983 -2.632 15.377 1.00 85.19 95 GLY A O 1
ATOM 745 N N . THR A 1 96 ? -2.674 -2.869 13.567 1.00 87.12 96 THR A N 1
ATOM 746 C CA . THR A 1 96 ? -2.088 -4.162 13.953 1.00 87.12 96 THR A CA 1
ATOM 747 C C . THR A 1 96 ? -0.567 -4.078 14.018 1.00 87.12 96 THR A C 1
ATOM 749 O O . THR A 1 96 ? 0.009 -4.191 15.096 1.00 87.12 96 THR A O 1
ATOM 752 N N . SER A 1 97 ? 0.080 -3.824 12.883 1.00 90.44 97 SER A N 1
ATOM 753 C CA . SER A 1 97 ? 1.541 -3.740 12.748 1.00 90.44 97 SER A CA 1
ATOM 754 C C . SER A 1 97 ? 2.041 -2.318 12.493 1.00 90.44 97 SER A C 1
ATOM 756 O O . SER A 1 97 ? 3.238 -2.061 12.600 1.00 90.44 97 SER A O 1
ATOM 758 N N . ILE A 1 98 ? 1.137 -1.394 12.166 1.00 89.00 98 ILE A N 1
ATOM 759 C CA . ILE A 1 98 ? 1.383 0.042 12.034 1.00 89.00 98 ILE A CA 1
ATOM 760 C C . ILE A 1 98 ? 0.368 0.759 12.921 1.00 89.00 98 ILE A C 1
ATOM 762 O O . ILE A 1 98 ? -0.839 0.612 12.725 1.00 89.00 98 ILE A O 1
ATOM 766 N N . VAL A 1 99 ? 0.833 1.530 13.898 1.00 86.75 99 VAL A N 1
ATOM 767 C CA . VAL A 1 99 ? -0.038 2.202 14.869 1.00 86.75 99 VAL A CA 1
ATOM 768 C C . VAL A 1 99 ? 0.383 3.667 14.992 1.00 86.75 99 VAL A C 1
ATOM 770 O O . VAL A 1 99 ? 1.553 3.935 15.268 1.00 86.75 99 VAL A O 1
ATOM 773 N N . PRO A 1 100 ? -0.536 4.631 14.787 1.00 78.75 100 PRO A N 1
ATOM 774 C CA . PRO A 1 100 ? -0.301 6.007 15.197 1.00 78.75 100 PRO A CA 1
ATOM 775 C C . PRO A 1 100 ? -0.188 6.034 16.718 1.00 78.75 100 PRO A C 1
ATOM 777 O O . PRO A 1 100 ? -1.131 5.658 17.419 1.00 78.75 100 PRO A O 1
ATOM 780 N N . ASP A 1 101 ? 0.965 6.444 17.220 1.00 76.38 101 ASP A N 1
ATOM 781 C CA . ASP A 1 101 ? 1.219 6.540 18.642 1.00 76.38 101 ASP A CA 1
ATOM 782 C C . ASP A 1 101 ? 1.177 8.011 19.076 1.00 76.38 101 ASP A C 1
ATOM 784 O O . ASP A 1 101 ? 1.754 8.916 18.461 1.00 76.38 101 ASP A O 1
ATOM 788 N N . TYR A 1 102 ? 0.397 8.227 20.129 1.00 68.25 102 TYR A N 1
ATOM 789 C CA . TYR A 1 102 ? 0.140 9.512 20.763 1.00 68.25 102 TYR A CA 1
ATOM 790 C C . TYR A 1 102 ? 0.582 9.484 22.237 1.00 68.25 102 TYR A C 1
ATOM 792 O O . TYR A 1 102 ? 0.119 10.317 23.017 1.00 68.25 102 TYR A O 1
ATOM 800 N N . SER A 1 103 ? 1.427 8.524 22.651 1.00 60.75 103 SER A N 1
ATOM 801 C CA . SER A 1 103 ? 1.763 8.240 24.057 1.00 60.75 103 SER A CA 1
ATOM 802 C C . SER A 1 103 ? 2.419 9.392 24.819 1.00 60.75 103 SER A C 1
ATOM 804 O O . SER A 1 103 ? 2.501 9.329 26.041 1.00 60.75 103 SER A O 1
ATOM 806 N N . ASP A 1 104 ? 2.832 10.462 24.140 1.00 57.47 104 ASP A N 1
ATOM 807 C CA . ASP A 1 104 ? 3.297 11.697 24.783 1.00 57.47 104 ASP A CA 1
ATOM 808 C C . ASP A 1 104 ? 2.139 12.558 25.337 1.00 57.47 104 ASP A C 1
ATOM 810 O O . ASP A 1 104 ? 2.355 13.636 25.899 1.00 57.47 104 ASP A O 1
ATOM 814 N N . TRP A 1 105 ? 0.887 12.108 25.201 1.00 52.09 105 TRP A N 1
ATOM 815 C CA . TRP A 1 105 ? -0.279 12.754 25.793 1.00 52.09 105 TRP A CA 1
ATOM 816 C C . TRP A 1 105 ? -0.563 12.225 27.204 1.00 52.09 105 TRP A C 1
ATOM 818 O O . TRP A 1 105 ? -1.417 11.365 27.413 1.00 52.09 105 TRP A O 1
ATOM 828 N N . GLU A 1 106 ? 0.099 12.805 28.206 1.00 55.41 106 GLU A N 1
ATOM 829 C CA . GLU A 1 106 ? -0.468 12.838 29.555 1.00 55.41 106 GLU A CA 1
ATOM 830 C C . GLU A 1 106 ? -1.550 13.935 29.584 1.00 55.41 106 GLU A C 1
ATOM 832 O O . GLU A 1 106 ? -1.210 15.124 29.496 1.00 55.41 106 GLU A O 1
ATOM 837 N N . PRO A 1 107 ? -2.858 13.622 29.714 1.00 48.38 107 PRO A N 1
ATOM 838 C CA . PRO A 1 107 ? -3.803 14.648 30.119 1.00 48.38 107 PRO A CA 1
ATOM 839 C C . PRO A 1 107 ? -3.297 15.158 31.461 1.00 48.38 107 PRO A C 1
ATOM 841 O O . PRO A 1 107 ? -3.180 14.380 32.406 1.00 48.38 107 PRO A O 1
ATOM 844 N N . SER A 1 108 ? -2.956 16.447 31.551 1.00 55.69 108 SER A N 1
ATOM 845 C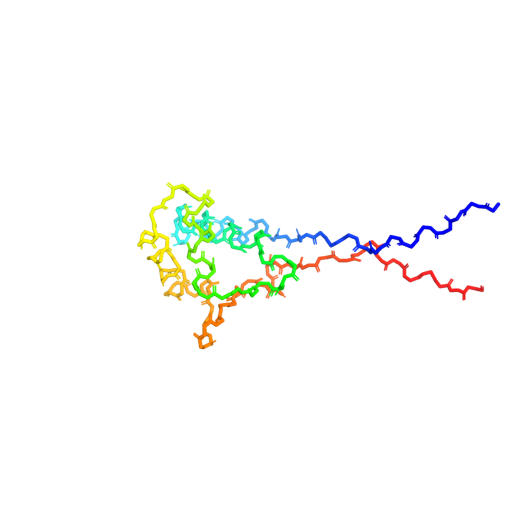 CA . SER A 1 108 ? -2.611 17.030 32.840 1.00 55.69 108 SER A CA 1
ATOM 846 C C . SER A 1 108 ? -3.808 16.803 33.756 1.00 55.69 108 SER A C 1
ATOM 848 O O . SER A 1 108 ? -4.824 17.493 33.611 1.00 55.69 108 SER A O 1
ATOM 850 N N . LEU A 1 109 ? -3.717 15.809 34.641 1.00 50.88 109 LEU A N 1
ATOM 851 C CA . LEU A 1 109 ? -4.690 15.594 35.694 1.00 50.88 109 LEU A CA 1
ATOM 852 C C . LEU A 1 109 ? -4.686 16.896 36.481 1.00 50.88 109 LEU A C 1
ATOM 854 O O . LEU A 1 109 ? -3.696 17.270 37.110 1.00 50.88 109 LEU A O 1
ATOM 858 N N . SER A 1 110 ? -5.750 17.663 36.292 1.00 46.53 110 SER A N 1
ATOM 859 C CA . SER A 1 110 ? -5.941 18.930 36.969 1.00 46.53 110 SER A CA 1
ATOM 860 C C . SER A 1 110 ? -6.215 18.568 38.421 1.00 46.53 110 SER A C 1
ATOM 862 O O . SER A 1 110 ? -7.281 18.038 38.726 1.00 46.53 110 SER A O 1
ATOM 864 N N . ALA A 1 111 ? -5.212 18.769 39.274 1.00 44.44 111 ALA A N 1
ATOM 865 C CA . ALA A 1 111 ? -5.415 18.929 40.707 1.00 44.44 111 ALA A CA 1
ATOM 866 C C . ALA A 1 111 ? -5.968 20.331 40.991 1.00 44.44 111 ALA A C 1
ATOM 868 O O . ALA A 1 111 ? -5.561 21.275 40.268 1.00 44.44 111 ALA A O 1
#

Secondary structure (DSSP, 8-state):
------PPPPPEEEE-HHHHHHHHHHH-HHHHHHHHHHHHHTGGGTTEEEHHHHHHHHHHHTT--HHHHHHHHHHHHHTTSEEEE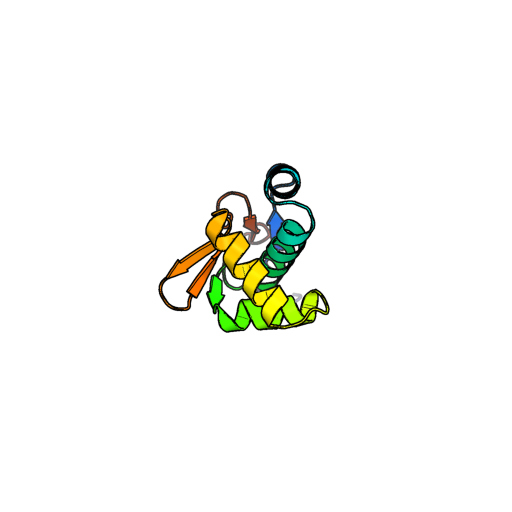TTEEEETTBTTTEEEE-TT-------

Radius of gyration: 17.05 Å; chains: 1; bounding box: 26×44×56 Å

pLDDT: mean 86.52, std 17.04, range [38.84, 98.69]